Protein AF-A0A1J4V8X3-F1 (afdb_monomer)

Foldseek 3Di:
DADPVPRDDADWDWDADPVRDTFTAGPPPRDTCPDLLNVLVVLLVVLVVVLVVCVVVVVVVSNVVSVVVNVPSPD

Nearest PDB structures (foldseek):
  8wv1-assembly1_t  TM=7.546E-01  e=6.467E-01  Thermus thermophilus HB8
  6z1p-assembly1_Ay  TM=7.678E-01  e=2.363E+00  Tetrahymena thermophila SB210
  9g6k-assembly1_LS  TM=7.888E-01  e=5.142E+00  Toxoplasma gondii
  6gaw-assembly1_BY  TM=6.792E-01  e=4.517E+00  Sus scrofa
  6eri-assembly1_AU  TM=7.316E-01  e=6.664E+00  Spinacia oleracea

Mean predicted aligned error: 10.29 Å

Structure (mmCIF, N/CA/C/O backbone):
data_AF-A0A1J4V8X3-F1
#
_entry.id   AF-A0A1J4V8X3-F1
#
loop_
_atom_site.group_PDB
_atom_site.id
_atom_site.type_symbol
_atom_site.label_atom_id
_atom_site.label_alt_id
_atom_site.label_comp_id
_atom_site.label_asym_id
_atom_site.label_entity_id
_atom_site.label_seq_id
_atom_site.pdbx_PDB_ins_code
_atom_site.Cartn_x
_atom_site.Cartn_y
_atom_site.Cartn_z
_atom_site.occupancy
_atom_site.B_iso_or_equiv
_atom_site.auth_seq_id
_atom_site.auth_comp_id
_atom_site.auth_asym_id
_atom_site.auth_atom_id
_atom_site.pdbx_PDB_model_num
ATOM 1 N N . MET A 1 1 ? 16.286 2.241 2.853 1.00 56.75 1 MET A N 1
ATOM 2 C CA . MET A 1 1 ? 15.297 1.141 2.921 1.00 56.75 1 MET A CA 1
ATOM 3 C C . MET A 1 1 ? 15.825 0.045 1.954 1.00 56.75 1 MET A C 1
ATOM 5 O O . MET A 1 1 ? 17.006 0.139 1.617 1.00 56.75 1 MET A O 1
ATOM 9 N N . LYS A 1 2 ? 15.153 -1.087 1.673 1.00 60.06 2 LYS A N 1
ATOM 10 C CA . LYS A 1 2 ? 15.729 -2.177 0.834 1.00 60.06 2 LYS A CA 1
ATOM 11 C C . LYS A 1 2 ? 14.862 -2.400 -0.397 1.00 60.06 2 LYS A C 1
ATOM 13 O O . LYS A 1 2 ? 13.657 -2.614 -0.235 1.00 60.06 2 LYS A O 1
ATOM 18 N N . CYS A 1 3 ? 15.473 -2.466 -1.581 1.00 62.84 3 CYS A N 1
ATOM 19 C CA . CYS A 1 3 ? 14.749 -2.772 -2.810 1.00 62.84 3 CYS A CA 1
ATOM 20 C C . CYS A 1 3 ? 14.004 -4.107 -2.674 1.00 62.84 3 CYS A C 1
ATOM 22 O O . CYS A 1 3 ? 14.536 -5.114 -2.202 1.00 62.84 3 CYS A O 1
ATOM 24 N N . HIS A 1 4 ? 12.729 -4.121 -3.049 1.00 62.50 4 HIS A N 1
ATOM 25 C CA . HIS A 1 4 ? 11.854 -5.257 -2.788 1.00 62.50 4 HIS A CA 1
ATOM 26 C C . HIS A 1 4 ? 12.157 -6.481 -3.673 1.00 62.50 4 HIS A C 1
ATOM 28 O O . HIS A 1 4 ? 11.807 -7.593 -3.259 1.00 62.50 4 HIS A O 1
ATOM 34 N N . ILE A 1 5 ? 12.835 -6.275 -4.809 1.00 64.69 5 ILE A N 1
ATOM 35 C CA . ILE A 1 5 ? 13.295 -7.312 -5.743 1.00 64.69 5 ILE A CA 1
ATOM 36 C C . ILE A 1 5 ? 14.666 -7.831 -5.320 1.00 64.69 5 ILE A C 1
ATOM 38 O O . ILE A 1 5 ? 14.778 -8.990 -4.931 1.00 64.69 5 ILE A O 1
ATOM 42 N N . CYS A 1 6 ? 15.694 -6.979 -5.304 1.00 65.94 6 CYS A N 1
ATOM 43 C CA . CYS A 1 6 ? 17.067 -7.431 -5.058 1.00 65.94 6 CYS A CA 1
ATOM 44 C C . CYS A 1 6 ? 17.458 -7.497 -3.571 1.00 65.94 6 CYS A C 1
ATOM 46 O O . CYS A 1 6 ? 18.514 -8.028 -3.240 1.00 65.94 6 CYS A O 1
ATOM 48 N N . LYS A 1 7 ? 16.618 -6.985 -2.656 1.00 65.56 7 LYS A N 1
ATOM 49 C CA . LYS A 1 7 ? 16.827 -6.954 -1.189 1.00 65.56 7 LYS A CA 1
ATOM 50 C C . LYS A 1 7 ? 18.099 -6.227 -0.722 1.00 65.56 7 LYS A C 1
ATOM 52 O O . LYS A 1 7 ? 18.423 -6.297 0.470 1.00 65.56 7 LYS A O 1
ATOM 57 N N . LYS A 1 8 ? 18.792 -5.520 -1.615 1.00 64.50 8 LYS A N 1
ATOM 58 C CA . LYS A 1 8 ? 19.980 -4.713 -1.317 1.00 64.50 8 LYS A CA 1
ATOM 59 C C . LYS A 1 8 ? 19.605 -3.297 -0.855 1.00 64.50 8 LYS A C 1
ATOM 61 O O . LYS A 1 8 ? 18.428 -2.925 -0.885 1.00 64.50 8 LYS A O 1
ATOM 66 N N . ALA A 1 9 ? 20.583 -2.577 -0.301 1.00 55.34 9 ALA A N 1
ATOM 67 C CA . ALA A 1 9 ? 20.399 -1.219 0.211 1.00 55.34 9 ALA A CA 1
ATOM 68 C C . ALA A 1 9 ? 20.048 -0.267 -0.941 1.00 55.34 9 ALA A C 1
ATOM 70 O O . ALA A 1 9 ? 20.603 -0.387 -2.022 1.00 55.34 9 ALA A O 1
ATOM 71 N N . GLU A 1 10 ? 19.094 0.635 -0.726 1.00 56.22 10 GLU A N 1
ATOM 72 C CA . GLU A 1 10 ? 18.659 1.578 -1.763 1.00 56.22 10 GLU A CA 1
ATOM 73 C C . GLU A 1 10 ? 19.751 2.597 -2.091 1.00 56.22 10 GLU A C 1
ATOM 75 O O . GLU A 1 10 ? 19.973 3.535 -1.328 1.00 56.22 10 GLU A O 1
ATOM 80 N N . GLY A 1 11 ? 20.404 2.406 -3.235 1.00 54.69 11 GLY A N 1
ATOM 81 C CA . GLY A 1 11 ? 20.773 3.507 -4.116 1.00 54.69 11 GLY A CA 1
ATOM 82 C C . GLY A 1 11 ? 19.595 3.811 -5.045 1.00 54.69 11 GLY A C 1
ATOM 83 O O . GLY A 1 11 ? 19.004 2.890 -5.623 1.00 54.69 11 GLY A O 1
ATOM 84 N N . GLU A 1 12 ? 19.209 5.083 -5.131 1.00 62.25 12 GLU A N 1
ATOM 85 C CA . GLU A 1 12 ? 18.157 5.579 -6.023 1.00 62.25 12 GLU A CA 1
ATOM 86 C C . GLU A 1 12 ? 18.833 6.340 -7.167 1.00 62.25 12 GLU A C 1
ATOM 88 O O . GLU A 1 12 ? 19.518 7.333 -6.920 1.00 62.25 12 GLU A O 1
ATOM 93 N N . ILE A 1 13 ? 18.667 5.868 -8.406 1.00 61.47 13 ILE A N 1
ATOM 94 C CA . ILE A 1 13 ? 19.176 6.569 -9.592 1.00 61.47 13 ILE A CA 1
ATOM 95 C C . ILE A 1 13 ? 17.987 7.211 -10.312 1.00 61.47 13 ILE A C 1
ATOM 97 O O . ILE A 1 13 ? 17.084 6.479 -10.728 1.00 61.47 13 ILE A O 1
ATOM 101 N N . PRO A 1 14 ? 17.964 8.544 -10.477 1.00 62.72 14 PRO A N 1
ATOM 102 C CA . PRO A 1 14 ? 16.985 9.202 -11.329 1.00 62.72 14 PRO A CA 1
ATOM 103 C C . PRO A 1 14 ? 17.306 8.943 -12.804 1.00 62.72 14 PRO A C 1
ATOM 105 O O . PRO A 1 14 ? 18.433 9.156 -13.254 1.00 62.72 14 PRO A O 1
ATOM 108 N N . ILE A 1 15 ? 16.308 8.489 -13.559 1.00 70.56 15 ILE A N 1
ATOM 109 C CA . ILE A 1 15 ? 16.370 8.301 -15.011 1.00 70.56 15 ILE A CA 1
ATOM 110 C C . ILE A 1 15 ? 15.178 9.012 -15.639 1.00 70.56 15 ILE A C 1
ATOM 112 O O . ILE A 1 15 ? 14.092 9.036 -15.069 1.00 70.56 15 ILE A O 1
ATOM 116 N N . ASN A 1 16 ? 15.380 9.572 -16.829 1.00 75.25 16 ASN A N 1
ATOM 117 C CA . ASN A 1 16 ? 14.303 10.102 -17.654 1.00 75.25 16 ASN A CA 1
ATOM 118 C C . ASN A 1 16 ? 13.953 9.109 -18.768 1.00 75.25 16 ASN A C 1
ATOM 120 O O . ASN A 1 16 ? 14.860 8.552 -19.389 1.00 75.25 16 ASN A O 1
ATOM 124 N N . ASP A 1 17 ? 12.664 8.910 -19.055 1.00 71.94 17 ASP A N 1
ATOM 125 C CA . ASP A 1 17 ? 12.251 8.207 -20.278 1.00 71.94 17 ASP A CA 1
ATOM 126 C C . ASP A 1 17 ? 12.413 9.126 -21.497 1.00 71.94 17 ASP A C 1
ATOM 128 O O . ASP A 1 17 ? 12.630 10.337 -21.393 1.00 71.94 17 ASP A O 1
ATOM 132 N N . ASP A 1 18 ? 12.216 8.549 -22.680 1.00 75.31 18 ASP A N 1
ATOM 133 C CA . ASP A 1 18 ? 12.197 9.265 -23.958 1.00 75.31 18 ASP A CA 1
ATOM 134 C C . ASP A 1 18 ? 11.093 10.343 -24.044 1.00 75.31 18 ASP A C 1
ATOM 136 O O . ASP A 1 18 ? 11.062 11.133 -24.988 1.00 75.31 18 ASP A O 1
ATOM 140 N N . LYS A 1 19 ? 10.162 10.382 -23.079 1.00 74.38 19 LYS A N 1
ATOM 141 C CA . LYS A 1 19 ? 9.080 11.372 -22.969 1.00 74.38 19 LYS A CA 1
ATOM 142 C C . LYS A 1 19 ? 9.387 12.468 -21.940 1.00 74.38 19 LYS A C 1
ATOM 144 O O . LYS A 1 19 ? 8.576 13.383 -21.796 1.00 74.38 19 LYS A O 1
ATOM 149 N N . GLY A 1 20 ? 10.534 12.405 -21.260 1.00 72.75 20 GLY A N 1
ATOM 150 C CA . GLY A 1 20 ? 10.950 13.361 -20.234 1.00 72.75 20 GLY A CA 1
ATOM 151 C C . GLY A 1 20 ? 10.299 13.153 -18.863 1.00 72.75 20 GLY A C 1
ATOM 152 O O . GLY A 1 20 ? 10.330 14.069 -18.045 1.00 72.75 20 GLY A O 1
ATOM 153 N N . ASN A 1 21 ? 9.698 11.991 -18.603 1.00 68.56 21 ASN A N 1
ATOM 154 C CA . ASN A 1 21 ? 9.231 11.621 -17.271 1.00 68.56 21 ASN A CA 1
ATOM 155 C C . ASN A 1 21 ? 10.407 11.099 -16.445 1.00 68.56 21 ASN A C 1
ATOM 157 O O . ASN A 1 21 ? 11.086 10.162 -16.864 1.00 68.56 21 ASN A O 1
ATOM 161 N N . GLU A 1 22 ? 10.601 11.672 -15.262 1.00 60.75 22 GLU A N 1
ATOM 162 C CA . GLU A 1 22 ? 11.601 11.225 -14.296 1.00 60.75 22 GLU A CA 1
ATOM 163 C C . GLU A 1 22 ? 11.052 10.055 -13.464 1.00 60.75 22 GLU A C 1
ATOM 165 O O . GLU A 1 22 ? 9.966 10.143 -12.883 1.00 60.75 22 GLU A O 1
ATOM 170 N N . PHE A 1 23 ? 11.803 8.959 -13.384 1.00 65.12 23 PHE A N 1
ATOM 171 C CA . PHE A 1 23 ? 11.535 7.836 -12.488 1.00 65.12 23 PHE A CA 1
ATOM 172 C C . PHE A 1 23 ? 12.819 7.382 -11.800 1.00 65.12 23 PHE A C 1
ATOM 174 O O . PHE A 1 23 ? 13.922 7.477 -12.336 1.00 65.12 23 PHE A O 1
ATOM 181 N N . LEU A 1 24 ? 12.665 6.891 -10.571 1.00 66.62 24 LEU A N 1
ATOM 182 C CA . LEU A 1 24 ? 13.772 6.342 -9.798 1.00 66.62 24 LEU A CA 1
ATOM 183 C C . LEU A 1 24 ? 13.876 4.846 -10.072 1.00 66.62 24 LEU A C 1
ATOM 185 O O . LEU A 1 24 ? 12.905 4.112 -9.880 1.00 66.62 24 LEU A O 1
ATOM 189 N N . ILE A 1 25 ? 15.063 4.378 -10.438 1.00 70.44 25 ILE A N 1
ATOM 190 C CA . ILE A 1 25 ? 15.370 2.948 -10.461 1.00 70.44 25 ILE A CA 1
ATOM 191 C C . ILE A 1 25 ? 16.214 2.553 -9.254 1.00 70.44 25 ILE A C 1
ATOM 193 O O . ILE A 1 25 ? 16.909 3.369 -8.641 1.00 70.44 25 ILE A O 1
ATOM 197 N N . CYS A 1 26 ? 16.179 1.267 -8.930 1.00 72.69 26 CYS A N 1
ATOM 198 C CA . CYS A 1 26 ? 17.141 0.686 -8.012 1.00 72.69 26 CYS A CA 1
ATOM 199 C C . CYS A 1 26 ? 18.492 0.505 -8.713 1.00 72.69 26 CYS A C 1
ATOM 201 O O . CYS A 1 26 ? 18.565 -0.258 -9.672 1.00 72.69 26 CYS A O 1
ATOM 203 N N . GLU A 1 27 ? 19.553 1.104 -8.165 1.00 68.06 27 GLU A N 1
ATOM 204 C CA . GLU A 1 27 ? 20.942 0.984 -8.657 1.00 68.06 27 GLU A CA 1
ATOM 205 C C . GLU A 1 27 ? 21.421 -0.469 -8.842 1.00 68.06 27 GLU A C 1
ATOM 207 O O . GLU A 1 27 ? 22.283 -0.760 -9.661 1.00 68.06 27 GLU A O 1
ATOM 212 N N . ASP A 1 28 ? 20.859 -1.405 -8.078 1.00 70.94 28 ASP A N 1
ATOM 213 C CA . ASP A 1 28 ? 21.322 -2.790 -8.027 1.00 70.94 28 ASP A CA 1
ATOM 214 C C . ASP A 1 28 ? 20.601 -3.761 -8.972 1.00 70.94 28 ASP A C 1
ATOM 216 O O . ASP A 1 28 ? 21.056 -4.897 -9.138 1.00 70.94 28 ASP A O 1
ATOM 220 N N . CYS A 1 29 ? 19.423 -3.403 -9.486 1.00 68.31 29 CYS A N 1
ATOM 221 C CA . CYS A 1 29 ? 18.622 -4.321 -10.301 1.00 68.31 29 CYS A CA 1
ATOM 222 C C . CYS A 1 29 ? 17.823 -3.651 -11.416 1.00 68.31 29 CYS A C 1
ATOM 224 O O . CYS A 1 29 ? 16.921 -4.296 -11.948 1.00 68.31 29 CYS A O 1
ATOM 226 N N . ASP A 1 30 ? 18.105 -2.376 -11.703 1.00 64.06 30 ASP A N 1
ATOM 227 C CA . ASP A 1 30 ? 17.499 -1.555 -12.761 1.00 64.06 30 ASP A CA 1
ATOM 228 C C . ASP A 1 30 ? 15.968 -1.567 -12.792 1.00 64.06 30 ASP A C 1
ATOM 230 O O . ASP A 1 30 ? 15.335 -1.243 -13.794 1.00 64.06 30 ASP A O 1
ATOM 234 N N . ASN A 1 31 ? 15.347 -1.948 -11.675 1.00 66.75 31 ASN A N 1
ATOM 235 C CA . ASN A 1 31 ? 13.906 -2.039 -11.601 1.00 66.75 31 ASN A CA 1
ATOM 236 C C . ASN A 1 31 ? 13.343 -0.694 -11.182 1.00 66.75 31 ASN A C 1
ATOM 238 O O . ASN A 1 31 ? 13.828 -0.081 -10.224 1.00 66.75 31 ASN A O 1
ATOM 242 N N . ASP A 1 32 ? 12.278 -0.301 -11.866 1.00 65.00 32 ASP A N 1
ATOM 243 C CA . ASP A 1 32 ? 11.506 0.885 -11.552 1.00 65.00 32 ASP A CA 1
ATOM 244 C C . ASP A 1 32 ? 10.992 0.79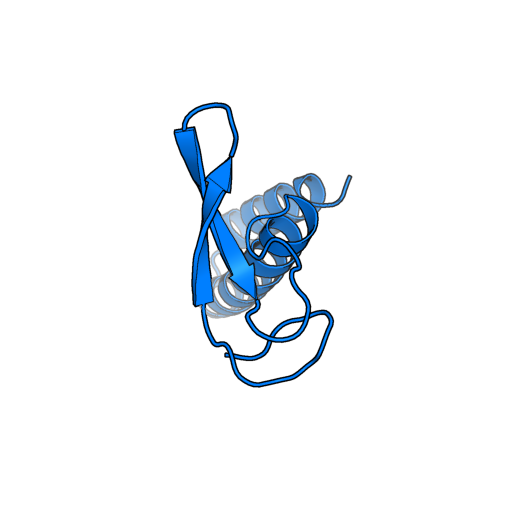7 -10.101 1.00 65.00 32 ASP A C 1
ATOM 246 O O . ASP A 1 32 ? 10.249 -0.114 -9.721 1.00 65.00 32 ASP A O 1
ATOM 250 N N . LEU A 1 33 ? 11.455 1.712 -9.245 1.00 60.38 33 LEU A N 1
ATOM 251 C CA . LEU A 1 33 ? 11.025 1.820 -7.846 1.00 60.38 33 LEU A CA 1
ATOM 252 C C . LEU A 1 33 ? 9.630 2.454 -7.724 1.00 60.38 33 LEU A C 1
ATOM 254 O O . LEU A 1 33 ? 9.047 2.430 -6.627 1.00 60.38 33 LEU A O 1
ATOM 258 N N . PHE A 1 34 ? 9.121 3.002 -8.831 1.00 62.44 34 PHE A N 1
ATOM 259 C CA . PHE A 1 34 ? 7.816 3.623 -9.004 1.00 62.44 34 PHE A CA 1
ATOM 260 C C . PHE A 1 34 ? 6.859 2.806 -9.876 1.00 62.44 34 PHE A C 1
ATOM 262 O O . PHE A 1 34 ? 5.758 3.292 -10.154 1.00 62.44 34 PHE A O 1
ATOM 269 N N . ASP A 1 35 ? 7.183 1.548 -10.217 1.00 70.56 35 ASP A N 1
ATOM 270 C CA . ASP A 1 35 ? 6.197 0.703 -10.885 1.00 70.56 35 ASP A CA 1
ATOM 271 C C . ASP A 1 35 ? 4.917 0.609 -10.023 1.00 70.56 35 ASP A C 1
ATOM 273 O O . ASP A 1 35 ? 4.945 0.592 -8.780 1.00 70.56 35 ASP A O 1
ATOM 277 N N . ALA A 1 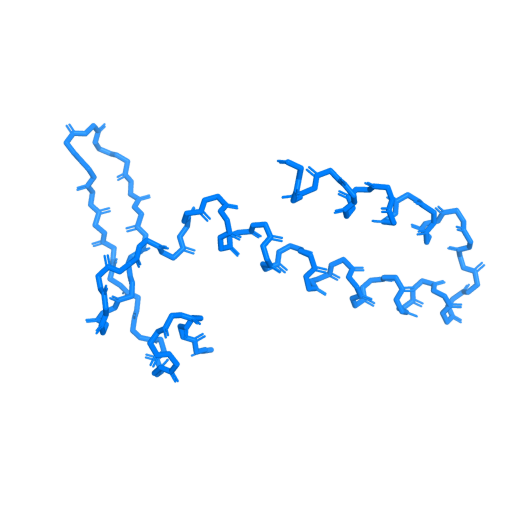36 ? 3.756 0.617 -10.686 1.00 67.00 36 ALA A N 1
ATOM 278 C CA . ALA A 1 36 ? 2.459 0.706 -10.011 1.00 67.00 36 ALA A CA 1
ATOM 279 C C . ALA A 1 36 ? 2.265 -0.416 -8.974 1.00 67.00 36 ALA A C 1
ATOM 281 O O . ALA A 1 36 ? 1.593 -0.229 -7.960 1.00 67.00 36 ALA A O 1
ATOM 282 N N . TYR A 1 37 ? 2.905 -1.567 -9.191 1.00 73.00 37 TYR A N 1
ATOM 283 C CA . TYR A 1 37 ? 2.866 -2.723 -8.305 1.00 73.00 37 TYR A CA 1
ATOM 284 C C . TYR A 1 37 ? 3.674 -2.510 -7.012 1.00 73.00 37 TYR A C 1
ATOM 286 O O . TYR A 1 37 ? 3.214 -2.826 -5.908 1.00 73.00 37 TYR A O 1
ATOM 294 N N . THR A 1 38 ? 4.860 -1.925 -7.123 1.00 73.31 38 THR A N 1
ATOM 295 C CA . THR A 1 38 ? 5.754 -1.553 -6.026 1.00 73.31 38 THR A CA 1
ATOM 296 C C . THR A 1 38 ? 5.125 -0.452 -5.195 1.00 73.31 38 THR A C 1
ATOM 298 O O . THR A 1 38 ? 5.096 -0.545 -3.962 1.00 73.31 38 THR A O 1
ATOM 301 N N . LEU A 1 39 ? 4.546 0.552 -5.856 1.00 78.25 39 LEU A N 1
ATOM 302 C CA . LEU A 1 39 ? 3.815 1.626 -5.198 1.00 78.25 39 LEU A CA 1
ATOM 303 C C . LEU A 1 39 ? 2.571 1.093 -4.474 1.00 78.25 39 LEU A C 1
ATOM 305 O O . LEU A 1 39 ? 2.372 1.400 -3.298 1.00 78.25 39 LEU A O 1
ATOM 309 N N . ALA A 1 40 ? 1.788 0.218 -5.112 1.00 83.56 40 ALA A N 1
ATOM 310 C CA . ALA A 1 40 ? 0.639 -0.438 -4.489 1.00 83.56 40 ALA A CA 1
ATOM 311 C C . ALA A 1 40 ? 1.031 -1.254 -3.248 1.00 83.56 40 ALA A C 1
ATOM 313 O O . ALA A 1 40 ? 0.339 -1.209 -2.224 1.00 83.56 40 ALA A O 1
ATOM 314 N N . LYS A 1 41 ? 2.169 -1.962 -3.283 1.00 82.69 41 LYS A N 1
ATOM 315 C CA . LYS A 1 41 ? 2.716 -2.669 -2.113 1.00 82.69 41 LYS A CA 1
ATOM 316 C C . LYS A 1 41 ? 3.138 -1.720 -0.994 1.00 82.69 41 LYS A C 1
ATOM 318 O O . LYS A 1 41 ? 2.813 -1.990 0.167 1.00 82.69 41 LYS A O 1
ATOM 323 N N . LYS A 1 42 ? 3.840 -0.626 -1.317 1.00 82.44 42 LYS A N 1
ATOM 324 C CA . LYS A 1 42 ? 4.229 0.410 -0.342 1.00 82.44 42 LYS A CA 1
ATOM 325 C C . LYS A 1 42 ? 2.983 1.012 0.319 1.00 82.44 42 LYS A C 1
ATOM 327 O O . LYS A 1 42 ? 2.862 0.964 1.541 1.00 82.44 42 LYS A O 1
ATOM 332 N N . LEU A 1 43 ? 2.006 1.449 -0.475 1.00 88.19 43 LEU A N 1
ATOM 333 C CA . LEU A 1 43 ? 0.734 1.995 0.011 1.00 88.19 43 LEU A CA 1
ATOM 334 C C . LEU A 1 43 ? -0.048 0.989 0.865 1.00 88.19 43 LEU A C 1
ATOM 336 O O . LEU A 1 43 ? -0.557 1.338 1.927 1.00 88.19 43 LEU A O 1
ATOM 340 N N . THR A 1 44 ? -0.091 -0.284 0.463 1.00 91.38 44 THR A N 1
ATOM 341 C CA . THR A 1 44 ? -0.737 -1.349 1.249 1.00 91.38 44 THR A CA 1
ATOM 342 C C . THR A 1 44 ? -0.114 -1.484 2.641 1.00 91.38 44 THR A C 1
ATOM 344 O O . THR A 1 44 ? -0.831 -1.687 3.627 1.00 91.38 44 THR A O 1
ATOM 347 N N . ARG A 1 45 ? 1.216 -1.367 2.747 1.00 91.25 45 ARG A N 1
ATOM 348 C CA . ARG A 1 45 ? 1.930 -1.420 4.028 1.00 91.25 45 ARG A CA 1
ATOM 349 C C . ARG A 1 45 ? 1.567 -0.234 4.920 1.00 91.25 45 ARG A C 1
ATOM 351 O O . ARG A 1 45 ? 1.214 -0.460 6.077 1.00 91.25 45 ARG A O 1
ATOM 358 N N . GLU A 1 46 ? 1.587 0.980 4.380 1.00 93.38 46 GLU A N 1
ATOM 359 C CA . GLU A 1 46 ? 1.221 2.198 5.115 1.00 93.38 46 GLU A CA 1
ATOM 360 C C . GLU A 1 46 ? -0.238 2.165 5.591 1.00 93.38 46 GLU A C 1
ATOM 362 O O . GLU A 1 46 ? -0.531 2.433 6.757 1.00 93.38 46 GLU A O 1
ATOM 367 N N . ILE A 1 47 ? -1.165 1.710 4.742 1.00 94.31 47 ILE A N 1
ATOM 368 C CA . ILE A 1 47 ? -2.577 1.561 5.119 1.00 94.31 47 ILE A CA 1
ATOM 369 C C . ILE A 1 47 ? -2.751 0.564 6.273 1.00 94.31 47 ILE A C 1
ATOM 371 O O . ILE A 1 47 ? -3.560 0.795 7.171 1.00 94.31 47 ILE A O 1
ATOM 375 N N . ASN A 1 48 ? -1.989 -0.535 6.307 1.00 95.19 48 ASN A N 1
ATOM 376 C CA . ASN A 1 48 ? -2.047 -1.487 7.422 1.00 95.19 48 ASN A CA 1
ATOM 377 C C . ASN A 1 48 ? -1.573 -0.870 8.749 1.00 95.19 48 ASN A C 1
ATOM 379 O O . ASN A 1 48 ? -2.149 -1.177 9.798 1.00 95.19 48 ASN A O 1
ATOM 383 N N . ILE A 1 49 ? -0.556 -0.003 8.707 1.00 96.62 49 ILE A N 1
ATOM 384 C CA . ILE A 1 49 ? -0.084 0.751 9.877 1.00 96.62 49 ILE A CA 1
ATOM 385 C C . ILE A 1 49 ? -1.199 1.681 10.368 1.00 96.62 49 ILE A C 1
ATOM 387 O O . ILE A 1 49 ? -1.553 1.636 11.548 1.00 96.62 49 ILE A O 1
ATOM 391 N N . GLN A 1 50 ? -1.828 2.427 9.457 1.00 96.31 50 GLN A N 1
ATOM 392 C CA . GLN A 1 50 ? -2.941 3.321 9.786 1.00 96.31 50 GLN A CA 1
ATOM 393 C C . GLN A 1 50 ? -4.156 2.567 10.341 1.00 96.31 50 GLN A C 1
ATOM 395 O O . GLN A 1 50 ? -4.732 2.982 11.339 1.00 96.31 50 GLN A O 1
ATOM 400 N N . ILE A 1 51 ? -4.507 1.401 9.790 1.00 95.94 51 ILE A N 1
ATOM 401 C CA . ILE A 1 51 ? -5.581 0.552 10.335 1.00 95.94 51 ILE A CA 1
ATOM 402 C C . ILE A 1 51 ? -5.290 0.154 11.785 1.00 95.94 51 ILE A C 1
ATOM 404 O O . ILE A 1 51 ? -6.201 0.161 12.614 1.00 95.94 51 ILE A O 1
ATOM 408 N N . ARG A 1 52 ? -4.046 -0.227 12.102 1.00 96.88 52 ARG A N 1
ATOM 409 C CA . ARG A 1 52 ? -3.661 -0.583 13.475 1.00 96.88 52 ARG A CA 1
ATOM 410 C C . ARG A 1 52 ? -3.774 0.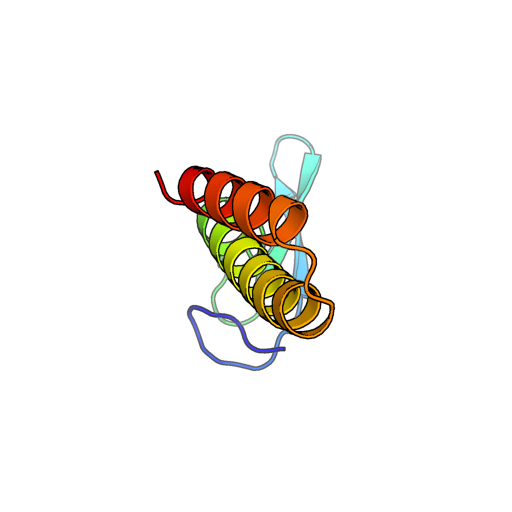628 14.402 1.00 96.88 52 ARG A C 1
ATOM 412 O O . ARG A 1 52 ? -4.329 0.488 15.485 1.00 96.88 52 ARG A O 1
ATOM 419 N N . HIS A 1 53 ? -3.292 1.789 13.970 1.00 97.44 53 HIS A N 1
ATOM 420 C CA . HIS A 1 53 ? -3.371 3.024 14.745 1.00 97.44 53 HIS A CA 1
ATOM 421 C C . HIS A 1 53 ? -4.827 3.440 15.016 1.00 97.44 53 HIS A C 1
ATOM 423 O O . HIS A 1 53 ? -5.219 3.562 16.171 1.00 97.44 53 HIS A O 1
ATOM 429 N N . GLN A 1 54 ? -5.664 3.503 13.980 1.00 96.62 54 GLN A N 1
ATOM 430 C CA . GLN A 1 54 ? -7.076 3.888 14.090 1.00 96.62 54 GLN A CA 1
ATOM 431 C C . GLN A 1 54 ? -7.912 2.892 14.912 1.00 96.62 54 GLN A C 1
ATOM 433 O O . GLN A 1 54 ? -8.866 3.280 15.582 1.00 96.62 54 GLN A O 1
ATOM 438 N N . ARG A 1 55 ? -7.544 1.601 14.916 1.00 95.44 55 ARG A N 1
ATOM 439 C CA . ARG A 1 55 ? -8.135 0.612 15.836 1.00 95.44 55 ARG A CA 1
ATOM 440 C C . ARG A 1 55 ? -7.830 0.929 17.294 1.00 95.44 55 ARG A C 1
ATOM 442 O O . ARG A 1 55 ? -8.730 0.809 18.115 1.00 95.44 55 ARG A O 1
ATOM 449 N N . ASN A 1 56 ? -6.595 1.321 17.603 1.00 96.75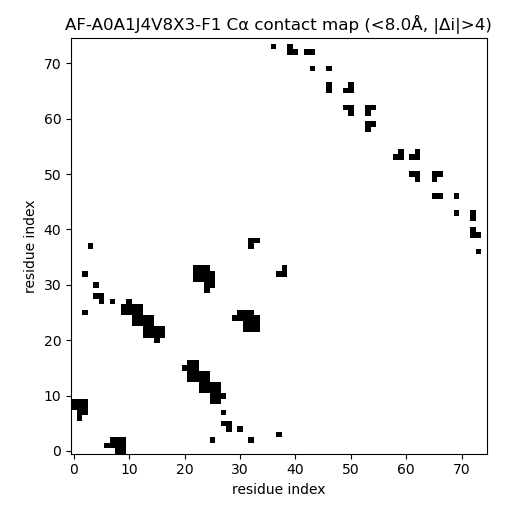 56 ASN A N 1
ATOM 450 C CA . ASN A 1 56 ? -6.212 1.699 18.964 1.00 96.75 56 ASN A CA 1
ATOM 451 C C . ASN A 1 56 ? -6.946 2.969 19.422 1.00 96.75 56 ASN A C 1
ATOM 453 O O . ASN A 1 56 ? -7.265 3.094 20.599 1.00 96.75 56 ASN A O 1
ATOM 457 N N . GLU A 1 57 ? -7.262 3.872 18.491 1.00 96.69 57 GLU A N 1
ATOM 458 C CA . GLU A 1 57 ? -8.057 5.083 18.741 1.00 96.69 57 GLU A CA 1
ATOM 459 C C . GLU A 1 57 ? -9.579 4.834 18.766 1.00 96.69 57 GLU A C 1
ATOM 461 O O . GLU A 1 57 ? -10.353 5.775 18.916 1.00 96.69 57 GLU A O 1
ATOM 466 N N . ASN A 1 58 ? -10.037 3.583 18.617 1.00 94.44 58 ASN A N 1
ATOM 467 C CA . ASN A 1 58 ? -11.456 3.216 18.486 1.00 94.44 58 ASN A CA 1
ATOM 468 C C . ASN A 1 58 ? -12.197 3.924 17.328 1.00 94.44 58 ASN A C 1
ATOM 470 O O . ASN A 1 58 ? -13.427 4.008 17.320 1.00 94.44 58 ASN A O 1
ATOM 474 N N . ASN A 1 59 ? -11.478 4.373 16.296 1.00 96.31 59 ASN A N 1
ATOM 475 C CA . ASN A 1 59 ? -12.051 5.018 15.116 1.00 96.31 59 ASN A CA 1
ATOM 476 C C . ASN A 1 59 ? -12.504 3.978 14.073 1.00 96.31 59 ASN A C 1
ATOM 478 O O . ASN A 1 59 ? -11.874 3.750 13.035 1.00 96.31 59 ASN A O 1
ATOM 482 N N . ILE A 1 60 ? -13.621 3.306 14.370 1.00 92.38 60 ILE A N 1
ATOM 483 C CA . ILE A 1 60 ? -14.206 2.255 13.520 1.00 92.38 60 ILE A CA 1
ATOM 484 C C . ILE A 1 60 ? -14.484 2.730 12.073 1.00 92.38 60 ILE A C 1
ATOM 486 O O . ILE A 1 60 ? -14.156 1.974 11.148 1.00 92.38 60 ILE A O 1
ATOM 490 N N . PRO A 1 61 ? -15.025 3.945 11.821 1.00 95.56 61 PRO A N 1
ATOM 491 C CA . PRO A 1 61 ? -15.237 4.436 10.458 1.00 95.56 61 PRO A CA 1
ATOM 492 C C . PRO A 1 61 ? -13.943 4.526 9.643 1.00 95.56 61 PRO A C 1
ATOM 494 O O . PRO A 1 61 ? -13.893 4.015 8.523 1.00 95.56 61 PRO A O 1
ATOM 497 N N . ALA A 1 62 ? -12.872 5.086 10.218 1.00 93.31 62 ALA A N 1
ATOM 498 C CA . ALA A 1 62 ? -11.584 5.196 9.533 1.00 93.31 62 ALA A CA 1
ATOM 499 C C . ALA A 1 62 ? -10.997 3.818 9.197 1.00 93.31 62 ALA A C 1
ATOM 501 O O . ALA A 1 62 ? -10.512 3.600 8.086 1.00 93.31 62 ALA A O 1
ATOM 502 N N . VAL A 1 63 ? -11.113 2.846 10.109 1.00 95.00 63 VAL A N 1
ATOM 503 C CA . VAL A 1 63 ? -10.690 1.457 9.863 1.00 95.00 63 VAL A CA 1
ATOM 504 C C . VAL A 1 63 ? -11.431 0.842 8.672 1.00 95.00 63 VAL A C 1
ATOM 506 O O . VAL A 1 63 ? -10.817 0.126 7.876 1.00 95.00 63 VAL A O 1
ATOM 509 N N . SER A 1 64 ? -12.735 1.098 8.540 1.00 95.00 64 SER A N 1
ATOM 510 C CA . SER A 1 64 ? -13.541 0.595 7.422 1.00 95.00 64 SER A CA 1
ATOM 511 C C . SER A 1 64 ? -13.110 1.219 6.089 1.00 95.00 64 SER A C 1
ATOM 513 O O . SER A 1 64 ? -12.812 0.491 5.13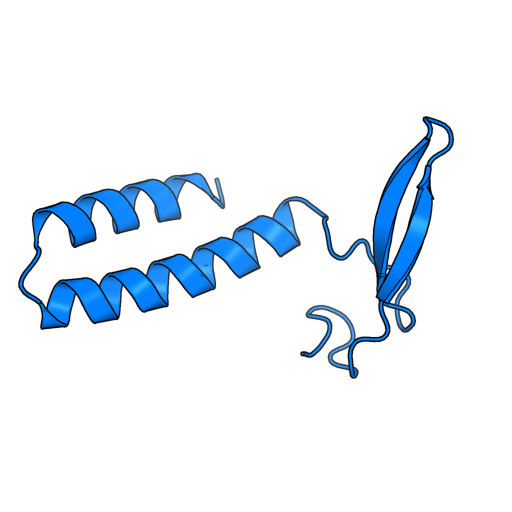8 1.00 95.00 64 SER A O 1
ATOM 515 N N . SER A 1 65 ? -12.964 2.548 6.046 1.00 95.75 65 SER A N 1
ATOM 516 C CA . SER A 1 65 ? -12.501 3.279 4.858 1.00 95.75 65 SER A CA 1
ATOM 517 C C . SER A 1 65 ? -11.113 2.822 4.407 1.00 95.75 65 SER A C 1
ATOM 519 O O . SER A 1 65 ? -10.900 2.531 3.232 1.00 95.75 65 SER A O 1
ATOM 521 N N . LEU A 1 66 ? -10.177 2.660 5.343 1.00 95.69 66 LEU A N 1
ATOM 522 C CA . LEU A 1 66 ? -8.821 2.196 5.047 1.00 95.69 66 LEU A CA 1
ATOM 523 C C . LEU A 1 66 ? -8.800 0.756 4.510 1.00 95.69 66 LEU A C 1
ATOM 525 O O . LEU A 1 66 ? -8.061 0.453 3.573 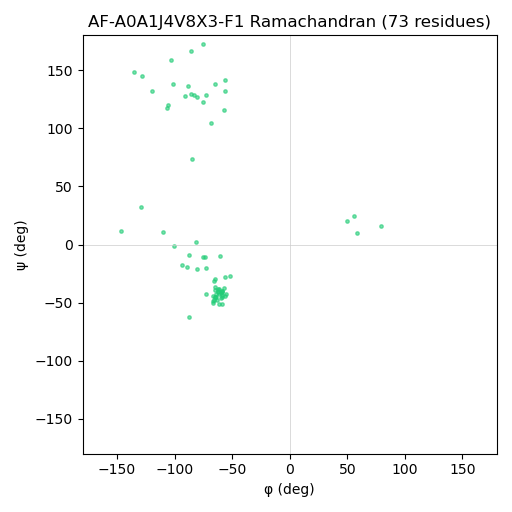1.00 95.69 66 LEU A O 1
ATOM 529 N N . LYS A 1 67 ? -9.639 -0.141 5.048 1.00 94.75 67 LYS A N 1
ATOM 530 C CA . LYS A 1 67 ? -9.789 -1.503 4.506 1.00 94.75 67 LYS A CA 1
ATOM 531 C C . LYS A 1 67 ? -10.320 -1.500 3.074 1.00 94.75 67 LYS A C 1
ATOM 533 O O . LYS A 1 67 ? -9.883 -2.338 2.286 1.00 94.75 67 LYS A O 1
ATOM 538 N N . HIS A 1 68 ? -11.246 -0.594 2.758 1.00 94.94 68 HIS A N 1
ATOM 539 C CA . HIS A 1 68 ? -11.777 -0.440 1.409 1.00 94.94 68 HIS A CA 1
ATOM 540 C C . HIS A 1 68 ? -10.707 0.077 0.443 1.00 94.94 68 HIS A C 1
ATOM 542 O O . HIS A 1 68 ? -10.458 -0.565 -0.567 1.00 94.94 68 HIS A O 1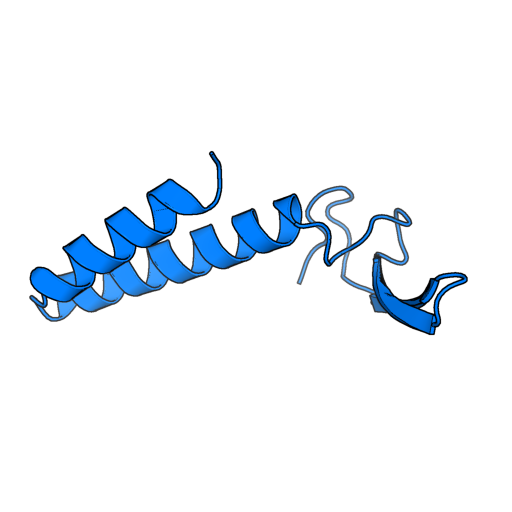
ATOM 548 N N . ILE A 1 69 ? -9.991 1.152 0.786 1.00 91.62 69 ILE A N 1
ATOM 549 C CA . ILE A 1 69 ? -8.899 1.680 -0.052 1.00 91.62 69 ILE A CA 1
ATOM 550 C C . ILE A 1 69 ? -7.857 0.589 -0.326 1.00 91.62 69 ILE A C 1
ATOM 552 O O . ILE A 1 69 ? -7.458 0.377 -1.467 1.00 91.62 69 ILE A O 1
ATOM 556 N N . ARG A 1 70 ? -7.474 -0.180 0.700 1.00 92.62 70 ARG A N 1
ATOM 557 C CA . ARG A 1 70 ? -6.540 -1.302 0.540 1.00 92.62 70 ARG A CA 1
ATOM 558 C C . ARG A 1 70 ? -7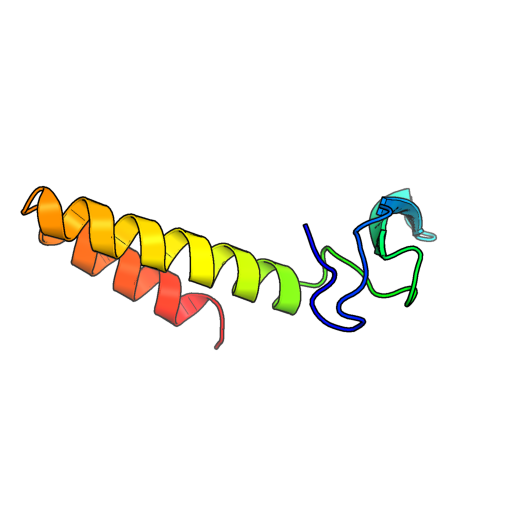.024 -2.343 -0.472 1.00 92.62 70 ARG A C 1
ATOM 560 O O . ARG A 1 70 ? -6.203 -2.902 -1.189 1.00 92.62 70 ARG A O 1
ATOM 567 N N . SER A 1 71 ? -8.327 -2.632 -0.523 1.00 92.69 71 SER A N 1
ATOM 568 C CA . SER A 1 71 ? -8.874 -3.624 -1.460 1.00 92.69 71 SER A CA 1
ATOM 569 C C . SER A 1 71 ? -8.913 -3.138 -2.910 1.00 92.69 71 SER A C 1
ATOM 571 O O . SER A 1 71 ? -9.137 -3.952 -3.802 1.00 92.69 71 SER A O 1
ATOM 573 N N . LEU A 1 72 ? -8.678 -1.846 -3.153 1.00 90.00 72 LEU A N 1
ATOM 574 C CA . LEU A 1 72 ? -8.583 -1.262 -4.491 1.00 90.00 72 LEU A CA 1
ATOM 575 C C . LEU A 1 72 ? -7.155 -1.287 -5.060 1.00 90.00 72 LEU A C 1
ATOM 577 O O . LEU A 1 72 ? -7.000 -1.174 -6.267 1.00 90.00 72 LEU A O 1
ATOM 581 N N . LEU A 1 73 ? -6.121 -1.445 -4.225 1.00 82.75 73 LEU A N 1
ATOM 582 C CA . LEU A 1 73 ? -4.720 -1.274 -4.644 1.00 82.75 73 LEU A CA 1
ATOM 583 C C . LEU A 1 73 ? -4.097 -2.476 -5.373 1.00 82.75 73 LEU A C 1
ATOM 585 O O . LEU A 1 73 ? -3.087 -2.3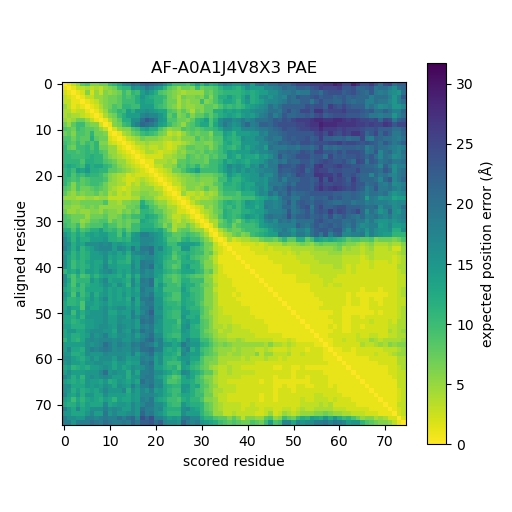02 -6.042 1.00 82.75 73 LEU A O 1
ATOM 589 N N . LEU A 1 74 ? -4.638 -3.688 -5.225 1.00 69.12 74 LEU A N 1
ATOM 590 C CA . LEU A 1 74 ? -4.068 -4.922 -5.802 1.00 69.12 74 LEU A CA 1
ATOM 591 C C . LEU A 1 74 ? -5.114 -5.735 -6.586 1.00 69.12 74 LEU A C 1
ATOM 593 O O . LEU A 1 74 ? -5.090 -6.965 -6.549 1.00 69.12 74 LEU A O 1
ATOM 597 N N . LYS A 1 75 ? -6.069 -5.046 -7.215 1.00 59.97 75 LYS A N 1
ATOM 598 C CA . LYS A 1 75 ? -7.059 -5.663 -8.106 1.00 59.97 75 LYS A CA 1
ATOM 599 C C . LYS A 1 75 ? -6.538 -5.805 -9.525 1.00 59.97 75 LYS A C 1
ATOM 601 O O . LYS A 1 75 ? -5.776 -4.912 -9.950 1.00 59.97 75 LYS A O 1
#

Sequence (75 aa):
MKCHICKKAEGEIPINDDKGNEFLICEDCDNDLFDAYTLAKKLTREINIQIRHQRNENNIPAVSSLKHIRSLLLK

pLDDT: mean 78.41, std 14.3, range [54.69, 97.44]

Solvent-accessible surface area (backbone atoms only — not comparable to full-atom values): 4418 Å² total; per-residue (Å²): 112,59,41,89,84,79,63,43,75,64,46,76,41,82,43,65,50,103,84,69,51,78,45,40,23,33,71,88,67,75,41,61,63,67,38,70,66,52,43,29,51,52,51,45,52,54,43,52,53,50,37,54,53,30,54,77,70,67,36,61,69,60,33,51,53,44,54,51,57,51,65,65,55,81,112

Secondary structure (DSSP, 8-state):
-B-TTT-SB--EEEEE-TT--EEEEETTT--BTT-HHHHHHHHHHHHHHHHHHHHHTT-HHHHHHHHHHHHHTT-

Radius of gyration: 15.87 Å; Cα contacts (8 Å, |Δi|>4): 82; chains: 1; bounding box: 37×21×43 Å